Protein AF-A0A6L6PKA9-F1 (afdb_monomer_lite)

pLDDT: mean 86.88, std 10.81, range [54.28, 98.0]

Organism: NCBI:txid551988

Structure (mmCIF, N/CA/C/O backbone):
data_AF-A0A6L6PKA9-F1
#
_entry.id   AF-A0A6L6PKA9-F1
#
loop_
_atom_site.group_PDB
_atom_site.id
_atom_site.type_symbol
_atom_site.label_atom_id
_atom_site.label_alt_id
_atom_site.label_comp_id
_atom_site.label_asym_id
_atom_site.label_entity_id
_atom_site.label_seq_id
_atom_site.pdbx_PDB_ins_code
_atom_site.Cartn_x
_atom_site.Cartn_y
_atom_site.Cartn_z
_atom_site.occupancy
_atom_site.B_iso_or_equiv
_atom_site.auth_seq_id
_atom_site.auth_comp_id
_atom_site.auth_asym_id
_atom_site.auth_atom_id
_atom_site.pdbx_PDB_model_num
ATOM 1 N N . MET A 1 1 ? 47.384 0.130 -46.882 1.00 68.44 1 MET A N 1
ATOM 2 C CA . MET A 1 1 ? 46.076 0.818 -46.749 1.00 68.44 1 MET A CA 1
ATOM 3 C C . MET A 1 1 ? 45.006 -0.156 -46.260 1.00 68.44 1 MET A C 1
ATOM 5 O O . MET A 1 1 ? 44.309 0.167 -45.309 1.00 68.44 1 MET A O 1
ATOM 9 N N . GLU A 1 2 ? 44.975 -1.373 -46.803 1.00 87.75 2 GLU A N 1
ATOM 10 C CA . GLU A 1 2 ? 44.037 -2.459 -46.464 1.00 87.75 2 GLU A CA 1
ATOM 11 C C . GLU A 1 2 ? 44.026 -2.866 -44.981 1.00 87.75 2 GLU A C 1
ATOM 13 O O . GLU A 1 2 ? 42.961 -2.960 -44.390 1.00 87.75 2 GLU A O 1
ATOM 18 N N . ALA A 1 3 ? 45.182 -2.977 -44.316 1.00 89.12 3 ALA A N 1
ATOM 19 C CA . ALA A 1 3 ? 45.231 -3.325 -42.886 1.00 89.12 3 ALA A CA 1
ATOM 20 C C . ALA A 1 3 ? 44.491 -2.326 -41.969 1.00 89.12 3 ALA A C 1
ATOM 22 O O . ALA A 1 3 ? 43.979 -2.695 -40.914 1.00 89.12 3 ALA A O 1
ATOM 23 N N . ARG A 1 4 ? 44.419 -1.045 -42.361 1.00 92.62 4 ARG A N 1
ATOM 24 C CA . ARG A 1 4 ? 43.636 -0.043 -41.620 1.00 92.62 4 ARG A CA 1
ATOM 25 C C . ARG A 1 4 ? 42.140 -0.219 -41.861 1.00 92.62 4 ARG A C 1
ATOM 27 O O . ARG A 1 4 ? 41.378 0.022 -40.935 1.00 92.62 4 ARG A O 1
ATOM 34 N N . ILE A 1 5 ? 41.753 -0.632 -43.069 1.00 93.19 5 ILE A N 1
ATOM 35 C CA . ILE A 1 5 ? 40.362 -0.897 -43.455 1.00 93.19 5 ILE A CA 1
ATOM 36 C C . ILE A 1 5 ? 39.839 -2.104 -42.674 1.00 93.19 5 ILE A C 1
ATOM 38 O O . ILE A 1 5 ? 38.846 -1.964 -41.975 1.00 93.19 5 ILE A O 1
ATOM 42 N N . VAL A 1 6 ? 40.587 -3.210 -42.649 1.00 95.31 6 VAL A N 1
ATOM 43 C CA . VAL A 1 6 ? 40.230 -4.412 -41.872 1.00 95.31 6 VAL A CA 1
ATOM 44 C C . VAL A 1 6 ? 40.056 -4.086 -40.386 1.00 95.31 6 VAL A C 1
ATOM 46 O O . VAL A 1 6 ? 39.045 -4.413 -39.776 1.00 95.31 6 VAL A O 1
ATOM 49 N N . LYS A 1 7 ? 40.990 -3.327 -39.797 1.00 93.88 7 LYS A N 1
ATOM 50 C CA . LYS A 1 7 ? 40.874 -2.897 -38.394 1.00 93.88 7 LYS A CA 1
ATOM 51 C C . LYS A 1 7 ? 39.644 -2.012 -38.138 1.00 93.88 7 LYS A C 1
ATOM 53 O O . LYS A 1 7 ? 39.077 -2.047 -37.044 1.00 93.88 7 LYS A O 1
ATOM 58 N N . LEU A 1 8 ? 39.260 -1.182 -39.108 1.00 94.31 8 LEU A N 1
ATOM 59 C CA . LEU A 1 8 ? 38.056 -0.349 -39.047 1.00 94.31 8 LEU A CA 1
ATOM 60 C C . LEU A 1 8 ? 36.784 -1.201 -39.132 1.00 94.31 8 LEU A C 1
ATOM 62 O O . LEU A 1 8 ? 35.843 -0.931 -38.391 1.00 94.31 8 LEU A O 1
ATOM 66 N N . GLU A 1 9 ? 36.768 -2.232 -39.973 1.00 94.81 9 GLU A N 1
ATOM 67 C CA . GLU A 1 9 ? 35.657 -3.183 -40.105 1.00 94.81 9 GLU A CA 1
ATOM 68 C C . GLU A 1 9 ? 35.465 -4.009 -38.828 1.00 94.81 9 GLU A C 1
ATOM 70 O O . GLU A 1 9 ? 34.349 -4.086 -38.306 1.00 94.81 9 GLU A O 1
ATOM 75 N N . ASP A 1 10 ? 36.554 -4.517 -38.248 1.00 95.56 10 ASP A N 1
ATOM 76 C CA . ASP A 1 10 ? 36.532 -5.211 -36.954 1.00 95.56 10 ASP A CA 1
ATOM 77 C C . ASP A 1 10 ? 36.017 -4.292 -35.840 1.00 95.56 10 ASP A C 1
ATOM 79 O O . ASP A 1 10 ? 35.145 -4.662 -35.050 1.00 95.56 10 ASP A O 1
ATOM 83 N N . SER A 1 11 ? 36.509 -3.047 -35.804 1.00 94.38 11 SER A N 1
ATOM 84 C CA . SER A 1 11 ? 36.066 -2.055 -34.817 1.00 94.38 11 SER A CA 1
ATOM 85 C C . SER A 1 11 ? 34.590 -1.694 -35.003 1.00 94.38 11 SER A C 1
ATOM 87 O O . SER A 1 11 ? 33.868 -1.539 -34.021 1.00 94.38 11 SER A O 1
ATOM 89 N N . SER A 1 12 ? 34.118 -1.581 -36.249 1.00 95.50 12 SER A N 1
ATOM 90 C CA . SER A 1 12 ? 32.711 -1.314 -36.565 1.00 95.50 12 SER A CA 1
ATOM 91 C C . SER A 1 12 ? 31.811 -2.455 -36.093 1.00 95.50 12 SER A C 1
ATOM 93 O O . SER A 1 12 ? 30.770 -2.210 -35.480 1.00 95.50 12 SER A O 1
ATOM 95 N N . THR A 1 13 ? 32.243 -3.697 -36.308 1.00 96.31 13 THR A N 1
ATOM 96 C CA . THR A 1 13 ? 31.525 -4.901 -35.875 1.00 96.31 13 THR A CA 1
ATOM 97 C C . THR A 1 13 ? 31.435 -4.969 -34.352 1.00 96.31 13 THR A C 1
ATOM 99 O O . THR A 1 13 ? 30.339 -5.095 -33.807 1.00 96.31 13 THR A O 1
ATOM 102 N N . ALA A 1 14 ? 32.553 -4.756 -33.652 1.00 96.00 14 ALA A N 1
ATOM 103 C CA . ALA A 1 14 ? 32.587 -4.729 -32.191 1.00 96.00 14 ALA A CA 1
ATOM 104 C C . ALA A 1 14 ? 31.713 -3.606 -31.596 1.00 96.00 14 ALA A C 1
ATOM 106 O O . ALA A 1 14 ? 31.066 -3.792 -30.565 1.00 96.00 14 ALA A O 1
ATOM 107 N N . ILE A 1 15 ? 31.660 -2.431 -32.234 1.00 96.06 15 ILE A N 1
ATOM 108 C CA . ILE A 1 15 ? 30.786 -1.331 -31.797 1.00 96.06 15 ILE A CA 1
ATOM 109 C C . ILE A 1 15 ? 29.311 -1.711 -31.951 1.00 96.06 15 ILE A C 1
ATOM 111 O O . ILE A 1 15 ? 28.534 -1.480 -31.025 1.00 96.06 15 ILE A O 1
ATOM 115 N N . ARG A 1 16 ? 28.923 -2.314 -33.082 1.00 96.19 16 ARG A N 1
ATOM 116 C CA . ARG A 1 16 ? 27.540 -2.764 -33.314 1.00 96.19 16 ARG A CA 1
ATOM 117 C C . ARG A 1 16 ? 27.100 -3.797 -32.284 1.00 96.19 16 ARG A C 1
ATOM 119 O O . ARG A 1 16 ? 26.008 -3.676 -31.743 1.00 96.19 16 ARG A O 1
ATOM 126 N N . GLU A 1 17 ? 27.962 -4.757 -31.965 1.00 96.06 17 GLU A N 1
ATOM 127 C CA . GLU A 1 17 ? 27.676 -5.772 -30.949 1.00 96.06 17 GLU A CA 1
ATOM 128 C C . GLU A 1 17 ? 27.475 -5.149 -29.558 1.00 96.06 17 GLU A C 1
ATOM 130 O O . GLU A 1 17 ? 26.513 -5.460 -28.854 1.00 96.06 17 GLU A O 1
ATOM 135 N N . ARG A 1 18 ? 28.337 -4.200 -29.169 1.00 94.94 18 ARG A N 1
ATOM 136 C CA . ARG A 1 18 ? 28.198 -3.495 -27.886 1.00 94.94 18 ARG A CA 1
ATOM 137 C C . ARG A 1 18 ? 26.942 -2.631 -27.834 1.00 94.94 18 ARG A C 1
ATOM 139 O O . ARG A 1 18 ? 26.313 -2.581 -26.782 1.00 94.94 18 ARG A O 1
ATOM 146 N N . LEU A 1 19 ? 26.575 -1.976 -28.936 1.00 94.31 19 LEU A N 1
ATOM 147 C CA . LEU A 1 19 ? 25.334 -1.207 -29.029 1.00 94.31 19 LEU A CA 1
ATOM 148 C C . LEU A 1 19 ? 24.108 -2.110 -28.883 1.00 94.31 19 LEU A C 1
ATOM 150 O O . LEU A 1 19 ? 23.256 -1.805 -28.057 1.00 94.31 19 LEU A O 1
ATOM 154 N N . ALA A 1 20 ? 24.074 -3.247 -29.583 1.00 93.50 20 ALA A N 1
ATOM 155 C CA . ALA A 1 20 ? 22.984 -4.215 -29.466 1.00 93.50 20 ALA A CA 1
ATOM 156 C C . ALA A 1 20 ? 22.831 -4.739 -28.026 1.00 93.50 20 ALA A C 1
ATOM 158 O O . ALA A 1 20 ? 21.724 -4.846 -27.506 1.00 93.50 20 ALA A O 1
ATOM 159 N N . ASN A 1 21 ? 23.946 -5.007 -27.339 1.00 93.00 21 ASN A N 1
ATOM 160 C CA . ASN A 1 21 ? 23.918 -5.429 -25.938 1.00 93.00 21 ASN A CA 1
ATOM 161 C C . ASN A 1 21 ? 23.438 -4.304 -24.997 1.00 93.00 21 ASN A C 1
ATOM 163 O O . ASN A 1 21 ? 22.681 -4.549 -24.062 1.00 93.00 21 ASN A O 1
ATOM 167 N N . ILE A 1 22 ? 23.854 -3.056 -25.235 1.00 90.25 22 ILE A N 1
ATOM 168 C CA . ILE A 1 22 ? 23.381 -1.904 -24.452 1.00 90.25 22 ILE A CA 1
ATOM 169 C C . ILE A 1 22 ? 21.877 -1.699 -24.649 1.00 90.25 22 ILE A C 1
ATOM 171 O O . ILE A 1 22 ? 21.179 -1.491 -23.663 1.00 90.25 22 ILE A O 1
ATOM 175 N N . GLU A 1 23 ? 21.380 -1.791 -25.880 1.00 87.69 23 GLU A N 1
ATOM 176 C CA . GLU A 1 23 ? 19.959 -1.651 -26.209 1.00 87.69 23 GLU A CA 1
ATOM 177 C C . GLU A 1 23 ? 19.117 -2.732 -25.521 1.00 87.69 23 GLU A C 1
ATOM 179 O O . GLU A 1 23 ? 18.170 -2.406 -24.806 1.00 87.69 23 GLU A O 1
ATOM 184 N N . ALA A 1 24 ? 19.552 -3.995 -25.587 1.00 86.88 24 ALA A N 1
ATOM 185 C CA . ALA A 1 24 ? 18.896 -5.101 -24.888 1.00 86.88 24 ALA A CA 1
ATOM 186 C C . ALA A 1 24 ? 18.855 -4.906 -23.359 1.00 86.88 24 ALA A C 1
ATOM 188 O O . ALA A 1 24 ? 17.891 -5.281 -22.694 1.00 86.88 24 ALA A O 1
ATOM 189 N N . ARG A 1 25 ? 19.899 -4.304 -22.775 1.00 86.12 25 ARG A N 1
ATOM 190 C CA . ARG A 1 25 ? 19.934 -3.979 -21.339 1.00 86.12 25 ARG A CA 1
ATOM 191 C C . ARG A 1 25 ? 19.102 -2.749 -20.989 1.00 86.12 25 ARG A C 1
ATOM 193 O O . ARG A 1 25 ? 18.624 -2.659 -19.863 1.00 86.12 25 ARG A O 1
ATOM 200 N N . LEU A 1 26 ? 18.935 -1.815 -21.922 1.00 82.38 26 LEU A N 1
ATOM 201 C CA . LEU A 1 26 ? 18.154 -0.599 -21.721 1.00 82.38 26 LEU A CA 1
ATOM 202 C C . LEU A 1 26 ? 16.651 -0.908 -21.639 1.00 82.38 26 LEU A C 1
ATOM 204 O O . LEU A 1 26 ? 15.950 -0.290 -20.839 1.00 82.38 26 LEU A O 1
ATOM 208 N N . GLU A 1 27 ? 16.174 -1.918 -22.370 1.00 78.25 27 GLU A N 1
ATOM 209 C CA . GLU A 1 27 ? 14.803 -2.438 -22.235 1.00 78.25 27 GLU A CA 1
ATOM 210 C C . GLU A 1 27 ? 14.521 -3.038 -20.848 1.00 78.25 27 GLU A C 1
ATOM 212 O O . GLU A 1 27 ? 13.383 -3.040 -20.387 1.00 78.25 27 GLU A O 1
ATOM 217 N N . GLN A 1 28 ? 15.554 -3.523 -20.153 1.00 79.81 28 GLN A N 1
ATOM 218 C CA . GLN A 1 28 ? 15.423 -4.097 -18.809 1.00 79.81 28 GLN A CA 1
ATOM 219 C C . GLN A 1 28 ? 15.440 -3.041 -17.696 1.00 79.81 28 GLN A C 1
ATOM 221 O O . GLN A 1 28 ? 15.190 -3.363 -16.532 1.00 79.81 28 GLN A O 1
ATOM 226 N N . THR A 1 29 ? 15.756 -1.785 -18.016 1.00 81.56 29 THR A N 1
ATOM 227 C CA . THR A 1 29 ? 15.743 -0.702 -17.030 1.00 81.56 29 THR A CA 1
ATOM 228 C C . THR A 1 29 ? 14.332 -0.174 -16.825 1.00 81.56 29 THR A C 1
ATOM 230 O O . THR A 1 29 ? 13.673 0.241 -17.775 1.00 81.56 29 THR A O 1
ATOM 233 N N . ALA A 1 30 ? 13.898 -0.123 -15.563 1.00 78.69 30 ALA A N 1
ATOM 234 C CA . ALA A 1 30 ? 12.642 0.516 -15.193 1.00 78.69 30 ALA A CA 1
ATOM 235 C C . ALA A 1 30 ? 12.625 1.966 -15.692 1.00 78.69 30 ALA A C 1
ATOM 237 O O . ALA A 1 30 ? 13.531 2.759 -15.411 1.00 78.69 30 ALA A O 1
ATOM 238 N N . THR A 1 31 ? 11.587 2.310 -16.442 1.00 84.31 31 THR A N 1
ATOM 239 C CA . THR A 1 31 ? 11.398 3.660 -16.951 1.00 84.31 31 THR A CA 1
ATOM 240 C C . THR A 1 31 ? 10.843 4.564 -15.853 1.00 84.31 31 THR A C 1
ATOM 242 O O . THR A 1 31 ? 10.298 4.119 -14.841 1.00 84.31 31 THR A O 1
ATOM 245 N N . LYS A 1 32 ? 10.921 5.883 -16.061 1.00 82.94 32 LYS A N 1
ATOM 246 C CA . LYS A 1 32 ? 10.275 6.850 -15.158 1.00 82.94 32 LYS A CA 1
ATOM 247 C C . LYS A 1 32 ? 8.765 6.604 -15.029 1.00 82.94 32 LYS A C 1
ATOM 249 O O . LYS A 1 32 ? 8.200 6.891 -13.980 1.00 82.94 32 LYS A O 1
ATOM 254 N N . ALA A 1 33 ? 8.130 6.067 -16.073 1.00 85.00 33 ALA A N 1
ATOM 255 C CA . ALA A 1 33 ? 6.716 5.713 -16.048 1.00 85.00 33 ALA A CA 1
ATOM 256 C C . ALA A 1 33 ? 6.442 4.529 -15.109 1.00 85.00 33 ALA A C 1
ATOM 258 O O . ALA A 1 33 ? 5.467 4.568 -14.362 1.00 85.00 33 ALA A O 1
ATOM 259 N N . ASP A 1 34 ? 7.325 3.526 -15.084 1.00 85.56 34 ASP A N 1
ATOM 260 C CA . ASP A 1 34 ? 7.207 2.380 -14.174 1.00 85.56 34 ASP A CA 1
ATOM 261 C C . ASP A 1 34 ? 7.337 2.811 -12.711 1.00 85.56 34 ASP A C 1
ATOM 263 O O . ASP A 1 34 ? 6.570 2.363 -11.858 1.00 85.56 34 ASP A O 1
ATOM 267 N N . LEU A 1 35 ? 8.261 3.735 -12.426 1.00 87.75 35 LEU A N 1
ATOM 268 C CA . LEU A 1 35 ? 8.427 4.306 -11.088 1.00 87.75 35 LEU A CA 1
ATOM 269 C C . LEU A 1 35 ? 7.204 5.125 -10.659 1.00 87.75 35 LEU A C 1
ATOM 271 O O . LEU A 1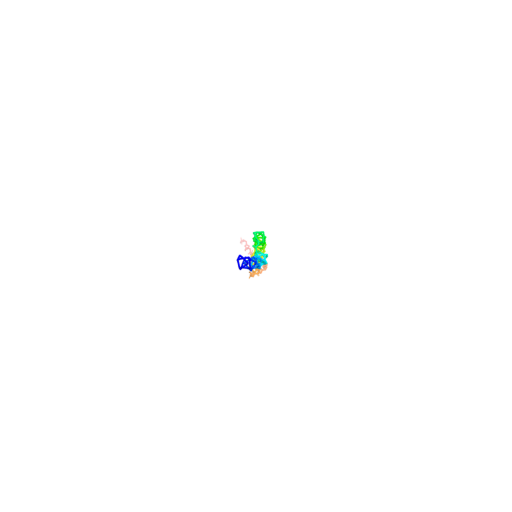 35 ? 6.707 4.927 -9.554 1.00 87.75 35 LEU A O 1
ATOM 275 N N . ALA A 1 36 ? 6.669 5.978 -11.536 1.00 89.69 36 ALA A N 1
ATOM 276 C CA . ALA A 1 36 ? 5.461 6.752 -11.244 1.00 89.69 36 ALA A CA 1
ATOM 277 C C . ALA A 1 36 ? 4.231 5.848 -11.033 1.00 89.69 36 ALA A C 1
ATOM 279 O O . ALA A 1 36 ? 3.412 6.084 -10.144 1.00 89.69 36 ALA A O 1
ATOM 280 N N . ALA A 1 37 ? 4.105 4.773 -11.818 1.00 90.75 37 ALA A N 1
ATOM 281 C CA . ALA A 1 37 ? 3.044 3.788 -11.642 1.00 90.75 37 ALA A CA 1
ATOM 282 C C . ALA A 1 37 ? 3.189 3.015 -10.320 1.00 90.75 37 ALA A C 1
ATOM 284 O O . ALA A 1 37 ? 2.183 2.707 -9.675 1.00 90.75 37 ALA A O 1
ATOM 285 N N . LEU A 1 38 ? 4.422 2.703 -9.908 1.00 91.00 38 LEU A N 1
ATOM 286 C CA . LEU A 1 38 ? 4.705 2.072 -8.622 1.00 91.00 38 LEU A CA 1
ATOM 287 C C . LEU A 1 38 ? 4.352 2.999 -7.453 1.00 91.00 38 LEU A C 1
ATOM 289 O O . LEU A 1 38 ? 3.687 2.552 -6.521 1.00 91.00 38 LEU A O 1
ATOM 293 N N . GLU A 1 39 ? 4.741 4.271 -7.526 1.00 92.06 39 GLU A N 1
ATOM 294 C CA . GLU A 1 39 ? 4.429 5.293 -6.522 1.00 92.06 39 GLU A CA 1
ATOM 295 C C . GLU A 1 39 ? 2.914 5.445 -6.347 1.00 92.06 39 GLU A C 1
ATOM 297 O O . GLU A 1 39 ? 2.402 5.263 -5.244 1.00 92.06 39 GLU A O 1
ATOM 302 N N . ALA A 1 40 ? 2.167 5.606 -7.443 1.00 92.06 40 ALA A N 1
ATOM 303 C CA . ALA A 1 40 ? 0.708 5.700 -7.398 1.00 92.06 40 ALA A CA 1
ATOM 304 C C . ALA A 1 40 ? 0.044 4.440 -6.803 1.00 92.06 40 ALA A C 1
ATOM 306 O O . ALA A 1 40 ? -0.942 4.523 -6.064 1.00 92.06 40 ALA A O 1
ATOM 307 N N . ARG A 1 41 ? 0.575 3.245 -7.106 1.00 92.44 41 ARG A N 1
ATOM 308 C CA . ARG A 1 41 ? 0.094 1.983 -6.513 1.00 92.44 41 ARG A CA 1
ATOM 309 C C . ARG A 1 41 ? 0.399 1.906 -5.021 1.00 92.44 41 ARG A C 1
ATOM 311 O O . ARG A 1 41 ? -0.449 1.428 -4.271 1.00 92.44 41 ARG A O 1
ATOM 318 N N . MET A 1 42 ? 1.576 2.363 -4.599 1.00 94.00 42 MET A N 1
ATOM 319 C CA . MET A 1 42 ? 1.959 2.421 -3.191 1.00 94.00 42 MET A CA 1
ATOM 320 C C . MET A 1 42 ? 1.078 3.397 -2.418 1.00 94.00 42 MET A C 1
ATOM 322 O O . MET A 1 42 ? 0.504 2.998 -1.410 1.00 94.00 42 MET A O 1
ATOM 326 N N . GLU A 1 43 ? 0.900 4.627 -2.903 1.00 92.88 4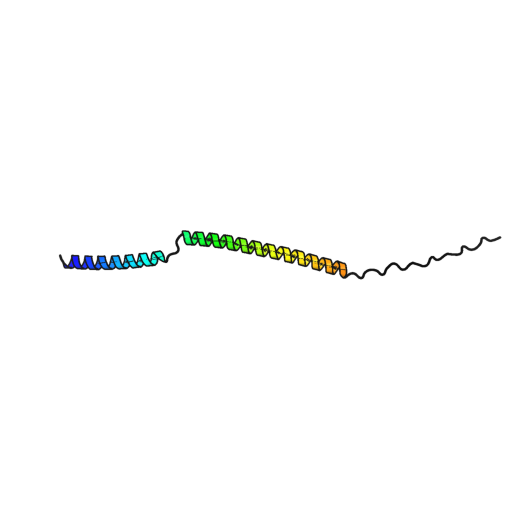3 GLU A N 1
ATOM 327 C CA . GLU A 1 43 ? 0.039 5.627 -2.261 1.00 92.88 43 GLU A CA 1
ATOM 328 C C . GLU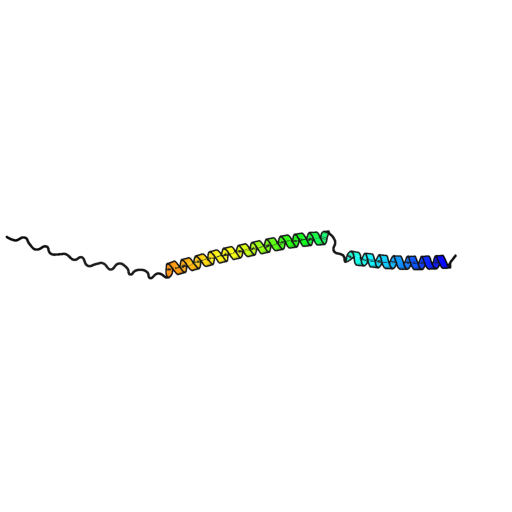 A 1 43 ? -1.388 5.108 -2.078 1.00 92.88 43 GLU A C 1
ATOM 330 O O . GLU A 1 43 ? -1.944 5.169 -0.978 1.00 92.88 43 GLU A O 1
ATOM 335 N N . LYS A 1 44 ? -1.963 4.514 -3.131 1.00 92.75 44 LYS A N 1
ATOM 336 C CA . LYS A 1 44 ? -3.288 3.895 -3.055 1.00 92.75 44 LYS A CA 1
ATOM 337 C C . LYS A 1 44 ? -3.320 2.735 -2.058 1.00 92.75 44 LYS A C 1
ATOM 339 O O . LYS A 1 44 ? -4.240 2.656 -1.248 1.00 92.75 44 LYS A O 1
ATOM 344 N N . GLY A 1 45 ? -2.317 1.857 -2.095 1.00 93.12 45 GLY A N 1
ATOM 345 C CA . GLY A 1 45 ? -2.215 0.717 -1.186 1.00 93.12 45 GLY A CA 1
ATOM 346 C C . GLY A 1 45 ? -2.133 1.146 0.279 1.00 93.12 45 GLY A C 1
ATOM 347 O O . GLY A 1 45 ? -2.853 0.608 1.118 1.00 93.12 45 GLY A O 1
ATOM 348 N N . PHE A 1 46 ? -1.319 2.157 0.590 1.00 93.44 46 PHE A N 1
ATOM 349 C CA . PHE A 1 46 ? -1.226 2.710 1.939 1.00 93.44 46 PHE A CA 1
ATOM 350 C C . PHE A 1 46 ? -2.543 3.342 2.386 1.00 93.44 46 PHE A C 1
ATOM 352 O O . PHE A 1 46 ? -2.989 3.076 3.501 1.00 93.44 46 PHE A O 1
ATOM 359 N N . ALA A 1 47 ? -3.197 4.122 1.522 1.00 95.00 47 ALA A N 1
ATOM 360 C CA . ALA A 1 47 ? -4.488 4.726 1.836 1.00 95.00 47 ALA A CA 1
ATOM 361 C C . ALA A 1 47 ? -5.566 3.667 2.135 1.00 95.00 47 ALA A C 1
ATOM 363 O O . ALA A 1 47 ? -6.291 3.788 3.126 1.00 95.00 47 ALA A O 1
ATOM 364 N N . ASP A 1 48 ? -5.638 2.604 1.329 1.00 96.81 48 ASP A N 1
ATOM 365 C CA . ASP A 1 48 ? -6.592 1.509 1.528 1.00 96.81 48 ASP A CA 1
ATOM 366 C C . ASP A 1 48 ? -6.317 0.747 2.835 1.00 96.81 48 ASP A C 1
ATOM 368 O O . ASP A 1 48 ? -7.247 0.470 3.598 1.00 96.81 48 ASP A O 1
ATOM 372 N N . VAL A 1 49 ? -5.047 0.465 3.146 1.00 96.88 49 VAL A N 1
ATOM 373 C CA . VAL A 1 49 ? -4.656 -0.194 4.404 1.00 96.88 49 VAL A CA 1
ATOM 374 C C . VAL A 1 49 ? -5.001 0.676 5.613 1.00 96.88 49 VAL A C 1
ATOM 376 O O . VAL A 1 49 ? -5.610 0.184 6.563 1.00 96.88 49 VAL A O 1
ATOM 379 N N . ILE A 1 50 ? -4.679 1.972 5.577 1.00 96.31 50 ILE A N 1
ATOM 380 C CA . ILE A 1 50 ? -4.995 2.9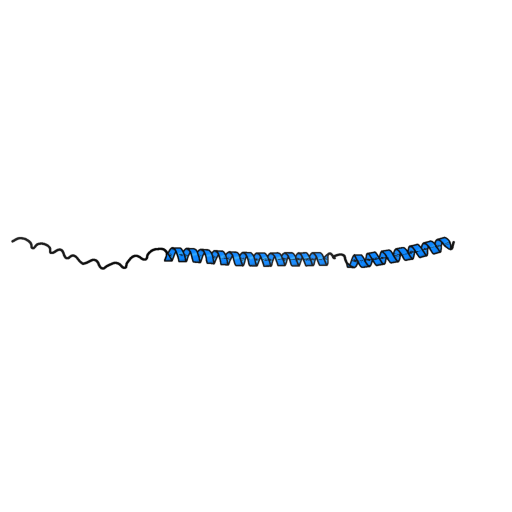12 6.663 1.00 96.31 50 ILE A CA 1
ATOM 381 C C . ILE A 1 50 ? -6.506 2.972 6.895 1.00 96.31 50 ILE A C 1
ATOM 383 O O . ILE A 1 50 ? -6.961 2.886 8.037 1.00 96.31 50 ILE A O 1
ATOM 387 N N . LYS A 1 51 ? -7.300 3.060 5.823 1.00 96.56 51 LYS A N 1
ATOM 388 C CA . LYS A 1 51 ? -8.763 3.070 5.911 1.00 96.56 51 LYS A CA 1
ATOM 389 C C . LYS A 1 51 ? -9.302 1.815 6.601 1.00 96.56 51 LYS A C 1
ATOM 391 O O . LYS A 1 51 ? -10.166 1.928 7.470 1.00 96.56 51 LYS A O 1
ATOM 396 N N . TRP A 1 52 ? -8.786 0.636 6.250 1.00 96.75 52 TRP A N 1
ATOM 397 C CA . TRP A 1 52 ? -9.181 -0.621 6.890 1.00 96.75 52 TRP A CA 1
ATOM 398 C C . TRP A 1 52 ? -8.771 -0.688 8.361 1.00 96.75 52 TRP A C 1
ATOM 400 O O . TRP A 1 52 ? -9.588 -1.084 9.192 1.00 96.75 52 TRP A O 1
ATOM 410 N N . ILE A 1 53 ? -7.554 -0.254 8.701 1.00 97.38 53 ILE A N 1
ATOM 411 C CA . ILE A 1 53 ? -7.072 -0.214 10.090 1.00 97.38 53 ILE A CA 1
ATOM 412 C C . ILE A 1 53 ? -7.970 0.684 10.943 1.00 97.38 53 ILE A C 1
ATOM 414 O O . ILE A 1 53 ? -8.421 0.264 12.008 1.00 97.38 53 ILE A O 1
ATOM 418 N N . ILE A 1 54 ? -8.278 1.892 10.463 1.00 97.19 54 ILE A N 1
ATOM 419 C CA . ILE A 1 54 ? -9.167 2.821 11.170 1.00 97.19 54 ILE A CA 1
ATOM 420 C C . ILE A 1 54 ? -10.569 2.214 11.310 1.00 97.19 54 ILE A C 1
ATOM 422 O O . ILE A 1 54 ? -11.153 2.266 12.392 1.00 97.19 54 ILE A O 1
ATOM 426 N N . GLY A 1 55 ? -11.092 1.583 10.253 1.00 97.00 55 GLY A N 1
ATOM 427 C CA . GLY A 1 55 ? -12.388 0.902 10.288 1.00 97.00 55 GLY A CA 1
ATOM 428 C C . GLY A 1 55 ? -12.461 -0.185 11.366 1.00 97.00 55 GLY A C 1
ATOM 429 O O . GLY A 1 55 ? -13.388 -0.191 12.175 1.00 97.00 55 GLY A O 1
ATOM 430 N N . VAL A 1 56 ? -11.457 -1.063 11.433 1.00 98.00 56 VAL A N 1
ATOM 431 C CA . VAL A 1 56 ? -11.379 -2.126 12.449 1.00 98.00 56 VAL A CA 1
ATOM 432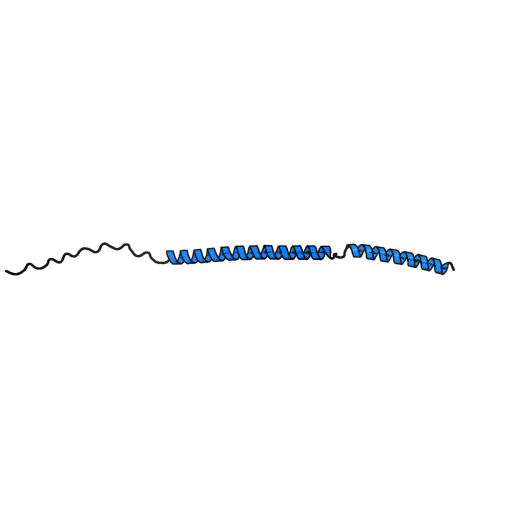 C C . VAL A 1 56 ? -11.209 -1.540 13.853 1.00 98.00 56 VAL A C 1
ATOM 434 O O . VAL A 1 56 ? -11.887 -1.981 14.781 1.00 98.00 56 VAL A O 1
ATOM 437 N N . ALA A 1 57 ? -10.364 -0.520 14.021 1.00 97.56 57 ALA A N 1
ATOM 438 C CA . ALA A 1 57 ? -10.130 0.118 15.315 1.00 97.56 57 ALA A CA 1
ATOM 439 C C . ALA A 1 57 ? -11.413 0.729 15.904 1.00 97.56 57 ALA A C 1
ATOM 441 O O . ALA A 1 57 ? -11.691 0.553 17.093 1.00 97.56 57 ALA A O 1
ATOM 442 N N . ILE A 1 58 ? -12.228 1.394 15.077 1.00 97.81 58 ILE A N 1
ATOM 443 C CA . ILE A 1 58 ? -13.513 1.965 15.506 1.00 97.81 58 ILE A CA 1
ATOM 444 C C . ILE A 1 58 ? -14.470 0.857 15.959 1.00 97.81 58 ILE A C 1
ATOM 446 O O . ILE A 1 58 ? -15.043 0.951 17.046 1.00 97.81 58 ILE A O 1
ATOM 450 N N . VAL A 1 59 ? -14.610 -0.213 15.170 1.00 97.94 59 VAL A N 1
ATOM 451 C CA . VAL A 1 59 ? -15.498 -1.342 15.501 1.00 97.94 59 VAL A CA 1
ATOM 452 C C . VAL A 1 59 ? -15.070 -2.019 16.801 1.00 97.94 59 VAL A C 1
ATOM 454 O O . VAL A 1 59 ? -15.908 -2.265 17.672 1.00 97.94 59 VAL A O 1
ATOM 457 N N . LEU A 1 60 ? -13.772 -2.280 16.975 1.00 97.81 60 LEU A N 1
ATOM 458 C CA . LEU A 1 60 ? -13.238 -2.893 18.193 1.00 97.81 60 LEU A CA 1
ATOM 459 C C . LEU A 1 60 ? -13.454 -2.007 19.421 1.00 97.81 60 LEU A C 1
ATOM 461 O O . LEU A 1 60 ? -13.852 -2.504 20.475 1.00 97.81 60 LEU A O 1
ATOM 465 N N . THR A 1 61 ? -13.246 -0.698 19.282 1.00 97.50 61 THR A N 1
ATOM 466 C CA . THR A 1 61 ? -13.459 0.261 20.372 1.00 97.50 61 THR A CA 1
ATOM 467 C C . THR A 1 61 ? -14.930 0.300 20.780 1.00 97.50 61 THR A C 1
ATOM 469 O O . THR A 1 61 ? -15.247 0.132 21.957 1.00 97.50 61 THR A O 1
ATOM 472 N N . ALA A 1 62 ? -15.841 0.439 19.814 1.00 97.50 62 ALA A N 1
ATOM 473 C CA . ALA A 1 62 ? -17.281 0.458 20.066 1.00 97.50 62 ALA A CA 1
ATOM 474 C C . ALA A 1 62 ? -17.769 -0.845 20.717 1.00 97.50 62 ALA A C 1
ATOM 476 O O . ALA A 1 62 ? -18.541 -0.818 21.679 1.00 97.50 62 ALA A O 1
ATOM 477 N N . THR A 1 63 ? -17.274 -1.987 20.238 1.00 97.75 63 THR A N 1
ATOM 478 C CA . THR A 1 63 ? -17.604 -3.301 20.804 1.00 97.75 63 THR A CA 1
ATOM 479 C C . THR A 1 63 ? -17.111 -3.406 22.244 1.00 97.75 63 THR A C 1
ATOM 481 O O . THR A 1 63 ? -17.874 -3.794 23.125 1.00 97.75 63 THR A O 1
ATOM 484 N N . SER A 1 64 ? -15.871 -2.990 22.514 1.00 96.75 64 SER A N 1
ATOM 485 C CA . SER A 1 64 ? -15.282 -3.038 23.857 1.00 96.75 64 SER A CA 1
ATOM 486 C C . SER A 1 64 ? -16.067 -2.188 24.854 1.00 96.75 64 SER A C 1
ATOM 488 O O . SER A 1 64 ? -16.409 -2.667 25.933 1.00 96.75 64 SER A O 1
ATOM 490 N N . VAL A 1 65 ? -16.420 -0.953 24.477 1.00 96.38 65 VAL A N 1
ATOM 491 C CA . VAL A 1 65 ? -17.246 -0.070 25.317 1.00 96.38 65 VAL A CA 1
ATOM 492 C C . VAL A 1 65 ? -18.605 -0.711 25.591 1.00 96.38 65 VAL A C 1
ATOM 494 O O . VAL A 1 65 ? -19.028 -0.775 26.742 1.00 96.38 65 VAL A O 1
ATOM 497 N N . THR A 1 66 ? -19.253 -1.259 24.561 1.00 96.00 66 THR A N 1
ATOM 498 C CA . THR A 1 66 ? -20.565 -1.910 24.691 1.00 96.00 66 THR A CA 1
ATOM 499 C C . THR A 1 66 ? -20.517 -3.093 25.658 1.00 96.00 66 THR A C 1
ATOM 501 O O . THR A 1 66 ? -21.385 -3.222 26.521 1.00 96.00 66 THR A O 1
ATOM 504 N N . VAL A 1 67 ? -19.483 -3.934 25.556 1.00 96.06 67 VAL A N 1
ATOM 505 C CA . VAL A 1 67 ? -19.278 -5.077 26.457 1.00 96.06 67 VAL A CA 1
ATOM 506 C C . VAL A 1 67 ? -19.076 -4.601 27.895 1.00 96.06 67 VAL A C 1
ATOM 508 O O . VAL A 1 67 ? -19.745 -5.108 28.792 1.00 96.06 67 VAL A O 1
ATOM 511 N N . ILE A 1 68 ? -18.217 -3.603 28.126 1.00 94.56 68 ILE A N 1
ATOM 512 C CA . ILE A 1 68 ? -17.967 -3.061 29.471 1.00 94.56 68 ILE A CA 1
ATOM 513 C C . ILE A 1 68 ? -19.260 -2.503 30.073 1.00 94.56 68 ILE A C 1
ATOM 515 O O . ILE A 1 68 ? -19.597 -2.826 31.212 1.00 94.56 68 ILE A O 1
ATOM 519 N N . THR A 1 69 ? -20.021 -1.712 29.312 1.00 92.38 69 THR A N 1
ATOM 520 C CA . THR A 1 69 ? -21.293 -1.149 29.780 1.00 92.38 69 THR A CA 1
ATOM 521 C C . THR A 1 69 ? -22.304 -2.241 30.115 1.00 92.38 69 THR A C 1
ATOM 523 O O . THR A 1 69 ? -22.955 -2.168 31.157 1.00 92.38 69 THR A O 1
ATOM 526 N N . PHE A 1 70 ? -22.422 -3.274 29.277 1.00 92.56 70 PHE A N 1
ATOM 527 C CA . PHE A 1 70 ? -23.345 -4.378 29.528 1.00 92.56 70 PHE A CA 1
ATOM 528 C C . PHE A 1 70 ? -22.962 -5.170 30.782 1.00 92.56 70 PHE A C 1
ATOM 530 O O . PHE A 1 70 ? -23.823 -5.465 31.611 1.00 92.56 70 PHE A O 1
ATOM 537 N N . VAL A 1 71 ? -21.669 -5.462 30.956 1.00 91.69 71 VAL A N 1
ATOM 538 C CA . VAL A 1 71 ? -21.156 -6.150 32.146 1.00 91.69 71 VAL A CA 1
ATOM 539 C C . VAL A 1 71 ? -21.442 -5.330 33.401 1.00 91.69 71 VAL A C 1
ATOM 541 O O . VAL A 1 71 ? -22.005 -5.869 34.347 1.00 9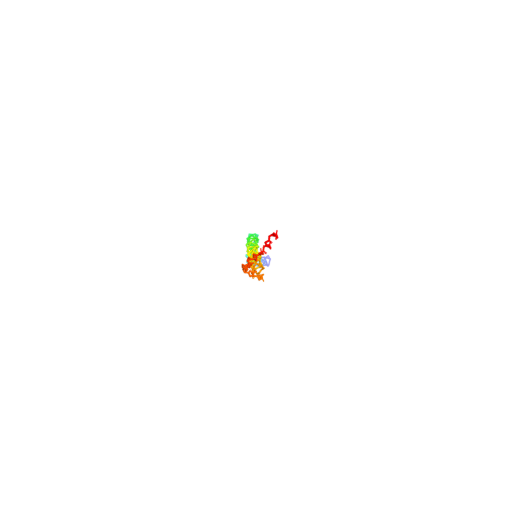1.69 71 VAL A O 1
ATOM 544 N N . LEU A 1 72 ? -21.134 -4.029 33.411 1.00 88.62 72 LEU A N 1
ATOM 545 C CA . LEU A 1 72 ? -21.373 -3.173 34.578 1.00 88.62 72 LEU A CA 1
ATOM 546 C C . LEU A 1 72 ? -22.865 -3.035 34.912 1.00 88.62 72 LEU A C 1
ATOM 548 O O . LEU A 1 72 ? -23.236 -3.112 36.081 1.00 88.62 72 LEU A O 1
ATOM 552 N N . ASN A 1 73 ? -23.727 -2.886 33.902 1.00 85.88 73 ASN A N 1
ATOM 553 C CA . ASN A 1 73 ? -25.170 -2.756 34.113 1.00 85.88 73 ASN A CA 1
ATOM 554 C C . ASN A 1 73 ? -25.821 -4.065 34.601 1.00 85.88 73 ASN A C 1
ATOM 556 O O . ASN A 1 73 ? -26.855 -4.031 35.264 1.00 85.88 73 ASN A O 1
ATOM 560 N N . ASN A 1 74 ? -25.226 -5.221 34.286 1.00 82.31 74 ASN A N 1
ATOM 561 C CA . ASN A 1 74 ? -25.747 -6.531 34.681 1.00 82.31 74 ASN A CA 1
ATOM 562 C C . ASN A 1 74 ? -25.044 -7.148 35.910 1.00 82.31 74 ASN A C 1
ATOM 564 O O . ASN A 1 74 ? -25.548 -8.122 36.463 1.00 82.31 74 ASN A O 1
ATOM 568 N N . ALA A 1 75 ? -23.902 -6.611 36.354 1.00 75.44 75 ALA A N 1
ATOM 569 C CA . ALA A 1 75 ? -23.138 -7.137 37.493 1.00 75.44 75 ALA A CA 1
ATOM 570 C C . ALA A 1 75 ? -23.681 -6.708 38.870 1.00 75.44 75 ALA A C 1
ATOM 572 O O . ALA A 1 75 ? -23.348 -7.334 39.876 1.00 75.44 75 ALA A O 1
ATOM 573 N N . ALA A 1 76 ? -24.509 -5.662 38.945 1.00 71.50 76 ALA A N 1
ATOM 574 C CA . ALA A 1 76 ? -25.119 -5.240 40.204 1.00 71.50 76 ALA A CA 1
ATOM 575 C C . ALA A 1 76 ? -26.312 -6.153 40.572 1.00 71.50 76 ALA A C 1
ATOM 577 O O . ALA A 1 76 ? -27.219 -6.324 39.750 1.00 71.50 76 ALA A O 1
ATOM 578 N N . PRO A 1 77 ? -26.370 -6.716 41.799 1.00 70.69 77 PRO A N 1
ATOM 579 C CA . PRO A 1 77 ? -27.533 -7.464 42.263 1.00 70.69 77 PRO A CA 1
ATOM 580 C C . PRO A 1 77 ? -28.781 -6.579 42.214 1.00 70.69 77 PRO A C 1
ATOM 582 O O . PRO A 1 77 ? -28.831 -5.525 42.851 1.00 70.69 77 PRO A O 1
ATOM 585 N N . LYS A 1 78 ? -29.799 -6.997 41.456 1.00 68.88 78 LYS A N 1
ATOM 586 C CA . LYS A 1 78 ? -31.093 -6.305 41.445 1.00 68.88 78 LYS A CA 1
ATOM 587 C C . LYS A 1 78 ? -31.672 -6.370 42.856 1.00 68.88 78 LYS A C 1
ATOM 589 O O . LYS A 1 78 ? -31.811 -7.463 43.406 1.00 68.88 78 LYS A O 1
ATOM 594 N N . ALA A 1 79 ? -31.963 -5.207 43.440 1.00 74.81 79 ALA A N 1
ATOM 595 C CA . ALA A 1 79 ? -32.526 -5.123 44.782 1.00 74.81 79 ALA A CA 1
ATOM 596 C C . ALA A 1 79 ? -33.789 -6.001 44.875 1.00 74.81 79 ALA A C 1
ATOM 598 O O . ALA A 1 79 ? -34.579 -6.014 43.922 1.00 74.81 79 ALA A O 1
ATOM 599 N N . PRO A 1 80 ? -33.988 -6.739 45.986 1.00 75.94 80 PRO A N 1
ATOM 600 C CA . PRO A 1 80 ? -35.210 -7.501 46.188 1.00 75.94 80 PRO A CA 1
ATOM 601 C C . PRO A 1 80 ? -36.420 -6.573 46.020 1.00 75.94 80 PRO A C 1
ATOM 603 O O . PRO A 1 80 ? -36.356 -5.424 46.474 1.00 75.94 80 PRO A O 1
ATOM 606 N N . PRO A 1 81 ? -37.508 -7.031 45.376 1.00 78.81 81 PRO A N 1
ATOM 607 C CA . PRO A 1 81 ? -38.719 -6.231 45.275 1.00 78.81 81 PRO A CA 1
ATOM 608 C C . PRO A 1 81 ? -39.137 -5.773 46.680 1.00 78.81 81 PRO A C 1
ATOM 610 O O . PRO A 1 81 ? -39.040 -6.571 47.620 1.00 78.81 81 PRO A O 1
ATOM 613 N N . PRO A 1 82 ? -39.553 -4.503 46.849 1.00 74.81 82 PRO A N 1
ATOM 614 C CA . PRO A 1 82 ? -39.912 -3.975 48.154 1.00 74.81 82 PRO A CA 1
ATOM 615 C C . PRO A 1 82 ? -41.004 -4.854 48.760 1.00 74.81 82 PRO A C 1
ATOM 617 O O . PRO A 1 82 ? -42.117 -4.939 48.240 1.00 74.81 82 PRO A O 1
ATOM 620 N N . VAL A 1 83 ? -40.659 -5.545 49.846 1.00 70.69 83 VAL A N 1
ATOM 621 C CA . VAL A 1 83 ? -41.621 -6.309 50.636 1.00 70.69 83 VAL A CA 1
ATOM 622 C C . VAL A 1 83 ? -42.649 -5.326 51.205 1.00 70.69 83 VAL A C 1
ATOM 624 O O . VAL A 1 83 ? -42.242 -4.335 51.823 1.00 70.69 83 VAL A O 1
ATOM 627 N N . PRO A 1 84 ? -43.962 -5.555 51.004 1.00 74.62 84 PRO A N 1
ATOM 628 C CA . PRO A 1 84 ? -44.998 -4.738 51.620 1.00 74.62 84 PRO A CA 1
ATOM 629 C C . PRO A 1 84 ? -44.802 -4.755 53.134 1.00 74.62 84 PRO A C 1
ATOM 631 O O . PRO A 1 84 ? -44.875 -5.810 53.765 1.00 74.62 84 PRO A O 1
ATOM 634 N N . GLN A 1 85 ? -44.497 -3.597 53.714 1.00 71.19 85 GLN A N 1
ATOM 635 C CA . GLN A 1 85 ? -44.327 -3.497 55.157 1.00 71.19 85 GLN A CA 1
ATOM 636 C C . GLN A 1 85 ? -45.714 -3.586 55.810 1.00 71.19 85 GLN A C 1
ATOM 638 O O . GLN A 1 85 ? -46.629 -2.891 55.356 1.00 71.19 85 GLN A O 1
ATOM 643 N N . PRO A 1 86 ? -45.911 -4.438 56.833 1.00 73.94 86 PRO A N 1
ATOM 644 C CA . PRO A 1 86 ? -47.193 -4.542 57.518 1.00 73.94 86 PRO A CA 1
ATOM 645 C C . PRO A 1 86 ? -47.598 -3.189 58.111 1.00 73.94 86 PRO A C 1
ATOM 647 O O . PRO A 1 86 ? -46.828 -2.573 58.846 1.00 73.94 86 PRO A O 1
ATOM 650 N N . ILE A 1 87 ? -48.813 -2.731 57.805 1.00 75.12 87 ILE A N 1
ATOM 651 C CA . ILE A 1 87 ? -49.395 -1.532 58.416 1.00 75.12 87 ILE A CA 1
ATOM 652 C C . ILE A 1 87 ? -49.611 -1.827 59.904 1.00 75.12 87 ILE A C 1
ATOM 654 O O . ILE A 1 87 ? -50.497 -2.597 60.272 1.00 75.12 87 ILE A O 1
ATOM 658 N N . VAL A 1 88 ? -48.791 -1.222 60.763 1.00 71.06 88 VAL A N 1
ATOM 659 C CA . VAL A 1 88 ? -48.969 -1.283 62.217 1.00 71.06 88 VAL A CA 1
ATOM 660 C C . VAL A 1 88 ? -49.993 -0.220 62.611 1.00 71.06 88 VAL A C 1
ATOM 662 O O . VAL A 1 88 ? -49.688 0.971 62.646 1.00 71.06 88 VAL A O 1
ATOM 665 N N . ILE A 1 89 ? -51.226 -0.645 62.891 1.00 76.06 89 ILE A N 1
ATOM 666 C CA . ILE A 1 89 ? -52.246 0.219 63.492 1.00 76.06 89 ILE A CA 1
ATOM 667 C C . ILE A 1 89 ? -51.969 0.269 64.996 1.00 76.06 89 ILE A C 1
ATOM 669 O O . ILE A 1 89 ? -52.238 -0.692 65.716 1.00 76.06 89 ILE A O 1
ATOM 673 N N . TYR A 1 90 ? -51.433 1.388 65.482 1.00 67.50 90 TYR A N 1
ATOM 674 C CA . TYR A 1 90 ? -51.406 1.656 66.916 1.00 67.50 90 TYR A CA 1
ATOM 675 C C . TYR A 1 90 ? -52.834 1.958 67.376 1.00 67.50 90 TYR A C 1
ATOM 677 O O . TYR A 1 90 ? -53.420 2.968 66.986 1.00 67.50 90 TYR A O 1
ATOM 685 N N . ALA A 1 91 ? -53.406 1.080 68.201 1.00 68.19 91 ALA A N 1
ATOM 686 C CA . ALA A 1 91 ? -54.628 1.395 68.925 1.00 68.19 91 ALA A CA 1
ATOM 687 C C . ALA A 1 91 ? -54.305 2.507 69.933 1.00 68.19 91 ALA A C 1
ATOM 689 O O . ALA A 1 91 ? -53.643 2.278 70.946 1.00 68.19 91 ALA A O 1
ATOM 690 N N . GLN A 1 92 ? -54.722 3.732 69.618 1.00 64.31 92 GLN A N 1
ATOM 691 C CA . GLN A 1 92 ? -54.642 4.866 70.529 1.00 64.31 92 GLN A CA 1
ATOM 692 C C . GLN A 1 92 ? -55.474 4.541 71.787 1.00 64.31 92 GLN A C 1
ATOM 694 O O . GLN A 1 92 ? -56.637 4.152 71.641 1.00 64.31 92 GLN A O 1
ATOM 699 N N . PRO A 1 93 ? -54.923 4.657 73.012 1.00 64.94 93 PRO A N 1
ATOM 700 C CA . PRO A 1 93 ? -55.667 4.318 74.219 1.00 64.94 93 PRO A CA 1
ATOM 701 C C . PRO A 1 93 ? -56.879 5.238 74.370 1.00 64.94 93 PRO A C 1
ATOM 703 O O . PRO A 1 93 ? -56.774 6.451 74.170 1.00 64.94 93 PRO A O 1
ATOM 706 N N . ALA A 1 94 ? -58.029 4.651 74.710 1.00 66.31 94 ALA A N 1
ATOM 707 C CA . ALA A 1 94 ? -59.272 5.388 74.894 1.00 66.31 94 ALA A CA 1
ATOM 708 C C . ALA A 1 94 ? -59.116 6.447 76.007 1.00 66.31 94 ALA A C 1
ATOM 710 O O . ALA A 1 94 ? -58.548 6.139 77.059 1.00 66.31 94 ALA A O 1
ATOM 711 N N . PRO A 1 95 ? -59.600 7.685 75.790 1.00 65.12 95 PRO A N 1
ATOM 712 C CA . PRO A 1 95 ? -59.448 8.760 76.759 1.00 65.12 95 PRO A CA 1
ATOM 713 C C . PRO A 1 95 ? -60.223 8.450 78.052 1.00 65.12 95 PRO A C 1
ATOM 715 O O . PRO A 1 95 ? -61.338 7.924 77.981 1.00 65.12 95 PRO A O 1
ATOM 718 N N . PRO A 1 96 ? -59.645 8.764 79.225 1.00 65.12 96 PRO A N 1
ATOM 719 C CA . PRO A 1 96 ? -60.226 8.414 80.515 1.00 65.12 96 PRO A CA 1
ATOM 720 C C . PRO A 1 96 ? -61.510 9.212 80.789 1.00 65.12 96 PRO A C 1
ATOM 722 O O . PRO A 1 96 ? -61.590 10.400 80.467 1.00 65.12 96 PRO A O 1
ATOM 725 N N . LYS A 1 97 ? -62.496 8.549 81.403 1.00 54.28 97 LYS A N 1
ATOM 726 C CA . LYS A 1 97 ? -63.657 9.163 82.061 1.00 54.28 97 LYS A CA 1
ATOM 727 C C . LYS A 1 97 ? -63.612 8.859 83.547 1.00 54.28 97 LYS A C 1
ATOM 729 O O . LYS A 1 97 ? -63.250 7.708 83.877 1.00 54.28 97 LYS A O 1
#

Radius of gyration: 46.46 Å; chains: 1; bounding box: 110×17×129 Å

Secondary structure (DSSP, 8-state):
-HHHHHHHHHHHHHHHHHHHHHHHHHTTSPPHHHHHHHHHHHHHHHHHHHHHHHHHHHHHHHHHHHHHHHHHHHHSPPPPP----------PPPPP-

Foldseek 3Di:
DVVVVVVVVVVVVVVVVVVVVVVVVVVVDQDPVNVVVVVVVVVVVVVVVVVVVVVVVVVVVVVVVVVVVVCVVPVDPDPDDDDPDDPDDDPDDDDDD

Sequence (97 aa):
MEARIVKLEDSSTAIRERLANIEARLEQTATKADLAALEARMEKGFADVIKWIIGVAIVLTATSVTVITFVLNNAAPKAPPPVPQPIVIYAQPAPPK